Protein AF-K1YB81-F1 (afdb_monomer_lite)

Sequence (98 aa):
MTPEEALKKVQAEKPKDNFMVVSIGYDNKIVVPYKDGVAIIAALVNAEELKEGYSEKTRITEFDRHTFNPKVLSRAEYERIKMAMLLGVEPKDLLLTD

Secondary structure (DSSP, 8-state):
--HHHHHHHHHHHS-SS-EEEEEETTTEEEEEEHHHHHHHHHHGGG-EEEE--SSSPPEEEE--GGG--EEEE-HHHHHHHHHHHHHTS-GGG-----

Foldseek 3Di:
DDLVVLLVVLPVPDDQAKWKWKDDPDPDIDIGGPVVVVVVVVVLPQDWDWDDDPPDDTDIGRDDCVNTDMDIGGSVNVSLCSSCVVVVHHSVVDPDDD

Radius of gyration: 18.04 Å; chains: 1; bounding box: 43×25×53 Å

Structure (mmCIF, N/CA/C/O backbone):
data_AF-K1YB81-F1
#
_entry.id   AF-K1YB81-F1
#
loop_
_atom_site.group_PDB
_atom_site.id
_atom_site.type_symbol
_atom_site.label_atom_id
_atom_site.label_alt_id
_atom_site.label_comp_id
_atom_site.label_asym_id
_atom_site.label_entity_id
_atom_site.label_seq_id
_atom_site.pdbx_PDB_ins_code
_atom_site.Cartn_x
_atom_site.Cartn_y
_atom_site.Cartn_z
_atom_site.occupancy
_atom_site.B_iso_or_equiv
_atom_site.auth_seq_id
_atom_site.auth_comp_id
_atom_site.auth_asym_id
_atom_site.auth_atom_id
_atom_site.pdbx_PDB_model_num
ATOM 1 N N . MET A 1 1 ? -25.637 3.554 10.087 1.00 78.50 1 MET A N 1
ATOM 2 C CA . MET A 1 1 ? -24.468 2.837 10.625 1.00 78.50 1 MET A CA 1
ATOM 3 C C . MET A 1 1 ? -23.834 3.739 11.659 1.00 78.50 1 MET A C 1
ATOM 5 O O . MET A 1 1 ? -23.581 4.896 11.341 1.00 78.50 1 MET A O 1
ATOM 9 N N . THR A 1 2 ? -23.659 3.263 12.884 1.00 88.31 2 THR A N 1
ATOM 10 C CA . THR A 1 2 ? -22.957 4.005 13.941 1.00 88.31 2 THR A CA 1
ATOM 11 C C . THR A 1 2 ? -21.434 3.822 13.812 1.00 88.31 2 THR A C 1
ATOM 13 O O . THR A 1 2 ? -20.991 2.877 13.151 1.00 88.31 2 THR A O 1
ATOM 16 N N . PRO A 1 3 ? -20.601 4.678 14.436 1.00 84.62 3 PRO A N 1
ATOM 17 C CA . PRO A 1 3 ? -19.148 4.482 14.455 1.00 84.62 3 PRO A CA 1
ATOM 18 C C . PRO A 1 3 ? -18.724 3.114 15.012 1.00 84.62 3 PRO A C 1
ATOM 20 O O . PRO A 1 3 ? -17.833 2.469 14.465 1.00 84.62 3 PRO A O 1
ATOM 23 N N . GLU A 1 4 ? -19.408 2.621 16.043 1.00 87.31 4 GLU A N 1
ATOM 24 C CA . GLU A 1 4 ? -19.142 1.307 16.641 1.00 87.31 4 GLU A CA 1
ATOM 25 C C . GLU A 1 4 ? -19.461 0.150 15.681 1.00 87.31 4 GLU A C 1
ATOM 27 O O . GLU A 1 4 ? -18.704 -0.819 15.588 1.00 87.31 4 GLU A O 1
ATOM 32 N N . GLU A 1 5 ? -20.566 0.249 14.934 1.00 88.88 5 GLU A N 1
ATOM 33 C CA . GLU A 1 5 ? -20.932 -0.724 13.898 1.00 88.88 5 GLU A CA 1
ATOM 34 C C . GLU A 1 5 ? -19.931 -0.713 12.737 1.00 88.88 5 GLU A C 1
ATOM 36 O O . GLU A 1 5 ? -19.535 -1.776 12.248 1.00 88.88 5 GLU A O 1
ATOM 41 N N . ALA A 1 6 ? -19.485 0.477 12.320 1.00 86.75 6 ALA A N 1
ATOM 42 C CA . ALA A 1 6 ? -18.478 0.636 11.277 1.00 86.75 6 ALA A CA 1
ATOM 43 C C . ALA A 1 6 ? -17.140 0.011 11.695 1.00 86.75 6 ALA A C 1
ATOM 45 O O . ALA A 1 6 ? -16.565 -0.764 10.930 1.00 86.75 6 ALA A O 1
ATOM 46 N N . LEU A 1 7 ? -16.675 0.273 12.923 1.00 86.88 7 LEU A N 1
ATOM 47 C CA . LEU A 1 7 ? -15.440 -0.307 13.455 1.00 86.88 7 LEU A CA 1
ATOM 48 C C . LEU A 1 7 ? -15.505 -1.837 13.493 1.00 86.88 7 LEU A C 1
ATOM 50 O O . LEU A 1 7 ? -14.592 -2.505 13.005 1.00 86.88 7 LEU A O 1
ATOM 54 N N . LYS A 1 8 ? -16.603 -2.401 14.014 1.00 88.44 8 LYS A N 1
ATOM 55 C CA . LYS A 1 8 ? -16.810 -3.857 14.049 1.00 88.44 8 LYS A CA 1
ATOM 56 C C . LYS A 1 8 ? -16.758 -4.466 12.652 1.00 88.44 8 LYS A C 1
ATOM 58 O O . LYS A 1 8 ? -16.118 -5.498 12.467 1.00 88.44 8 LYS A O 1
ATOM 63 N N . LYS A 1 9 ? -17.386 -3.817 11.668 1.00 88.44 9 LYS A N 1
ATOM 64 C CA . LYS A 1 9 ? -17.354 -4.273 10.275 1.00 88.44 9 LYS A CA 1
ATOM 65 C C . LYS A 1 9 ? -15.931 -4.273 9.713 1.00 88.44 9 LYS A C 1
ATOM 67 O O . LYS A 1 9 ? -15.506 -5.270 9.141 1.00 88.44 9 LYS A O 1
ATOM 72 N N . VAL A 1 10 ? -15.172 -3.198 9.929 1.00 87.00 10 VAL A N 1
ATOM 73 C CA . VAL A 1 10 ? -13.782 -3.095 9.453 1.00 87.00 10 VAL A CA 1
ATOM 74 C C . VAL A 1 10 ? -12.877 -4.147 10.100 1.00 87.00 10 VAL A C 1
ATOM 76 O O . VAL A 1 10 ? -12.075 -4.775 9.410 1.00 87.00 10 VAL A O 1
ATOM 79 N N . GLN A 1 11 ? -13.022 -4.373 11.406 1.00 86.31 11 GLN A N 1
ATOM 80 C CA . GLN A 1 11 ? -12.211 -5.339 12.152 1.00 86.31 11 GLN A CA 1
ATOM 81 C C . GLN A 1 11 ? -12.572 -6.803 11.857 1.00 86.31 11 GLN A C 1
ATOM 83 O O . GLN A 1 11 ? -11.733 -7.679 12.053 1.00 86.31 11 GLN A O 1
ATOM 88 N N . ALA A 1 12 ? -13.792 -7.084 11.390 1.00 85.94 12 ALA A N 1
ATOM 89 C CA . ALA A 1 12 ? -14.209 -8.431 11.001 1.00 85.94 12 ALA A CA 1
ATOM 90 C C . ALA A 1 12 ? -13.617 -8.874 9.651 1.00 85.94 12 ALA A C 1
ATOM 92 O O . ALA A 1 12 ? -13.419 -10.066 9.427 1.00 85.94 12 ALA A O 1
ATOM 93 N N . GLU A 1 13 ? -13.335 -7.930 8.749 1.00 76.25 13 GLU A N 1
ATOM 94 C CA . GLU A 1 13 ? -12.923 -8.226 7.371 1.00 76.25 13 GLU A CA 1
ATOM 95 C C . GLU A 1 13 ? -11.406 -8.442 7.202 1.00 76.25 13 GLU A C 1
ATOM 97 O O . GLU A 1 13 ? -10.982 -8.993 6.182 1.00 76.25 13 GLU A O 1
ATOM 102 N N . LYS A 1 14 ? -10.559 -7.995 8.144 1.00 70.94 14 LYS A N 1
ATOM 103 C CA . LYS A 1 14 ? -9.094 -7.969 7.960 1.00 70.94 14 LYS A CA 1
ATOM 104 C C . LYS A 1 14 ? -8.294 -8.335 9.223 1.00 70.94 14 LYS A C 1
ATOM 106 O O . LYS A 1 14 ? -8.770 -8.122 10.336 1.00 70.94 14 LYS A O 1
ATOM 111 N N . PRO A 1 15 ? -7.052 -8.842 9.064 1.00 72.12 15 PRO A N 1
ATOM 112 C CA . PRO A 1 15 ? -6.155 -9.134 10.182 1.00 72.12 15 PRO A CA 1
ATOM 113 C C . PRO A 1 15 ? -5.848 -7.896 11.034 1.00 72.12 15 PRO A C 1
ATOM 115 O O . PRO A 1 15 ? -5.738 -6.786 10.513 1.00 72.12 15 PRO A O 1
ATOM 118 N N . LYS A 1 16 ? -5.629 -8.105 12.339 1.00 76.31 16 LYS A N 1
ATOM 119 C CA . LYS A 1 16 ? -5.191 -7.075 13.300 1.00 76.31 16 LYS A CA 1
ATOM 120 C C . LYS A 1 16 ? -3.694 -6.760 13.163 1.00 76.31 16 LYS A C 1
ATOM 122 O O . LYS A 1 16 ? -2.965 -6.814 14.147 1.00 76.31 16 LYS A O 1
ATOM 127 N N . ASP A 1 17 ? -3.247 -6.438 11.959 1.00 85.50 17 ASP A N 1
ATOM 128 C CA . ASP A 1 17 ? -1.859 -6.083 11.666 1.00 85.50 17 ASP A CA 1
ATOM 129 C C . ASP A 1 17 ? -1.760 -4.635 11.168 1.00 85.50 17 ASP A C 1
ATOM 131 O O . ASP A 1 17 ? -2.753 -4.007 10.796 1.00 85.50 17 ASP A O 1
ATOM 135 N N . ASN A 1 18 ? -0.540 -4.095 11.167 1.00 93.25 18 ASN A N 1
ATOM 136 C CA . ASN A 1 18 ? -0.241 -2.909 10.370 1.00 93.25 18 ASN A CA 1
ATOM 137 C C . ASN A 1 18 ? -0.297 -3.255 8.877 1.00 93.25 18 ASN A C 1
ATOM 139 O O . ASN A 1 18 ? -0.215 -4.420 8.473 1.00 93.25 18 ASN A O 1
ATOM 143 N N . PHE A 1 19 ? -0.382 -2.221 8.052 1.00 95.38 19 PHE A N 1
ATOM 144 C CA . PHE A 1 19 ? -0.447 -2.339 6.606 1.00 95.38 19 PHE A CA 1
ATOM 145 C C . PHE A 1 19 ? 0.749 -1.646 5.953 1.00 95.38 19 PHE A C 1
ATOM 147 O O . PHE A 1 19 ? 1.439 -0.820 6.555 1.00 95.38 19 PHE A O 1
ATOM 154 N N . MET A 1 20 ? 0.992 -1.996 4.698 1.00 96.06 20 MET A N 1
ATOM 155 C CA . MET A 1 20 ? 1.929 -1.320 3.818 1.00 96.06 20 MET A CA 1
ATOM 156 C C . MET A 1 20 ? 1.161 -0.720 2.650 1.00 96.06 20 MET A C 1
ATOM 158 O O . MET A 1 20 ? 0.305 -1.376 2.055 1.00 96.06 20 MET A O 1
ATOM 162 N N . VAL A 1 21 ? 1.482 0.527 2.333 1.00 95.62 21 VAL A N 1
ATOM 163 C CA . VAL A 1 21 ? 0.943 1.260 1.196 1.00 95.62 21 VAL A CA 1
ATOM 164 C C . VAL A 1 21 ? 2.051 1.434 0.178 1.00 95.62 21 VAL A C 1
ATOM 166 O O . VAL A 1 21 ? 3.116 1.942 0.517 1.00 95.62 21 VAL A O 1
ATOM 169 N N . VAL A 1 22 ? 1.798 1.038 -1.062 1.00 93.38 22 VAL A N 1
ATOM 170 C CA . VAL A 1 22 ? 2.740 1.197 -2.175 1.00 93.38 22 VAL A CA 1
ATOM 171 C C . VAL A 1 22 ? 2.036 1.974 -3.277 1.00 93.38 22 VAL A C 1
ATOM 173 O O . VAL A 1 22 ? 0.919 1.628 -3.661 1.00 93.38 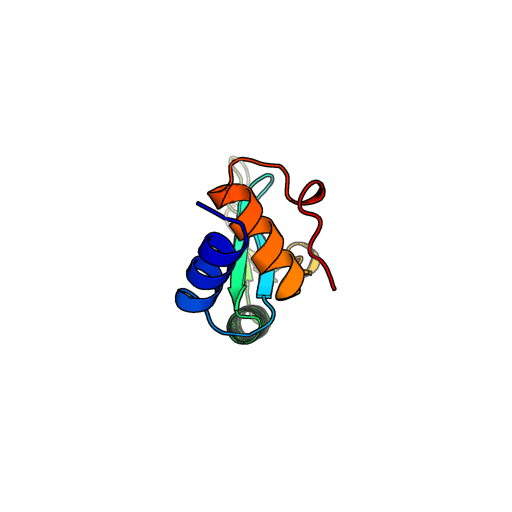22 VAL A O 1
ATOM 176 N N . SER A 1 23 ? 2.672 3.030 -3.779 1.00 90.12 23 SER A N 1
ATOM 177 C CA . SER A 1 23 ? 2.161 3.780 -4.929 1.00 90.12 23 SER A CA 1
ATOM 178 C C . SER A 1 23 ? 2.327 2.979 -6.219 1.00 90.12 23 SER A C 1
ATOM 180 O O . SER A 1 23 ? 3.393 2.425 -6.472 1.00 90.12 23 SER A O 1
ATOM 182 N N . ILE A 1 24 ? 1.283 2.950 -7.046 1.00 88.44 24 ILE A N 1
ATOM 183 C CA . ILE A 1 24 ? 1.300 2.365 -8.389 1.00 88.44 24 ILE A CA 1
ATOM 184 C C . ILE A 1 24 ? 0.847 3.450 -9.367 1.00 88.44 24 ILE A C 1
ATOM 186 O O . ILE A 1 24 ? -0.340 3.731 -9.507 1.00 88.44 24 ILE A O 1
ATOM 190 N N . GLY A 1 25 ? 1.799 4.086 -10.044 1.00 82.38 25 GLY A N 1
ATOM 191 C CA . GLY A 1 25 ? 1.518 5.266 -10.863 1.00 82.38 25 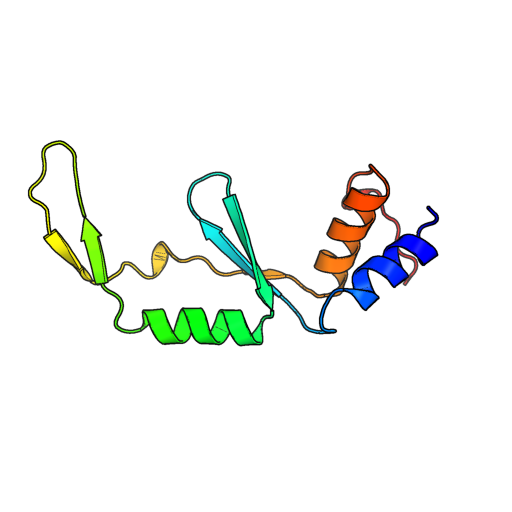GLY A CA 1
ATOM 192 C C . GLY A 1 25 ? 1.210 6.509 -10.018 1.00 82.38 25 GLY A C 1
ATOM 193 O O . GLY A 1 25 ? 1.615 6.598 -8.860 1.00 82.38 25 GLY A O 1
ATOM 194 N N . TYR A 1 26 ? 0.523 7.482 -10.621 1.00 81.44 26 TYR A N 1
ATOM 195 C CA . TYR A 1 26 ? 0.304 8.799 -10.011 1.00 81.44 26 TYR A CA 1
ATOM 196 C C . TYR A 1 26 ? -0.751 8.784 -8.897 1.00 81.44 26 TYR A C 1
ATOM 198 O O . TYR A 1 26 ? -0.465 9.218 -7.782 1.00 81.44 26 TYR A O 1
ATOM 206 N N . ASP A 1 27 ? -1.937 8.235 -9.176 1.00 88.19 27 ASP A N 1
ATOM 207 C CA . ASP A 1 27 ? -3.090 8.354 -8.269 1.00 88.19 27 ASP A CA 1
ATOM 208 C C . ASP A 1 27 ? -3.449 7.052 -7.545 1.00 88.19 27 ASP A C 1
ATOM 210 O O . ASP A 1 27 ? -4.184 7.071 -6.555 1.00 88.19 27 ASP A O 1
ATOM 214 N N . ASN A 1 28 ? -2.919 5.912 -7.995 1.00 89.19 28 ASN A N 1
ATOM 215 C CA . ASN A 1 28 ? -3.270 4.625 -7.408 1.00 89.19 28 ASN A CA 1
ATOM 216 C C . ASN A 1 28 ? -2.270 4.214 -6.331 1.00 89.19 28 ASN A C 1
ATOM 218 O O . ASN A 1 28 ? -1.058 4.402 -6.438 1.00 89.19 28 ASN A O 1
ATOM 222 N N . LYS A 1 29 ? -2.799 3.606 -5.273 1.00 93.88 29 LYS A N 1
ATOM 223 C CA . LYS A 1 29 ? -2.023 3.002 -4.195 1.00 93.88 29 LYS A CA 1
ATOM 224 C C . LYS A 1 29 ? -2.616 1.643 -3.880 1.00 93.88 29 LYS A C 1
ATOM 226 O O . LYS A 1 29 ? -3.836 1.498 -3.835 1.00 93.88 29 LYS A O 1
ATOM 231 N N . ILE A 1 30 ? -1.761 0.666 -3.620 1.00 93.69 30 ILE A N 1
ATOM 232 C CA . ILE A 1 30 ? -2.181 -0.618 -3.063 1.00 93.69 30 ILE A CA 1
ATOM 233 C C . ILE A 1 30 ? -1.958 -0.620 -1.560 1.00 93.69 30 ILE A C 1
ATOM 235 O O . ILE A 1 30 ? -1.009 -0.012 -1.069 1.00 93.69 30 ILE A O 1
ATOM 239 N N . VAL A 1 31 ? -2.838 -1.314 -0.842 1.00 94.12 31 VAL A N 1
ATOM 240 C CA . VAL A 1 31 ? -2.750 -1.507 0.607 1.00 94.12 31 VAL A CA 1
ATOM 241 C C . VAL A 1 31 ? -2.740 -3.002 0.884 1.00 94.12 31 VAL A C 1
ATOM 243 O O . VAL A 1 31 ? -3.694 -3.705 0.548 1.00 94.12 31 VAL A O 1
ATOM 246 N N . VAL A 1 32 ? -1.668 -3.486 1.500 1.00 93.75 32 VAL A N 1
ATOM 247 C CA . VAL A 1 32 ? -1.467 -4.908 1.811 1.00 93.75 32 VAL A CA 1
ATOM 248 C C . VAL A 1 32 ? -1.136 -5.089 3.292 1.00 93.75 32 VAL A C 1
ATOM 250 O O . VAL A 1 32 ? -0.623 -4.152 3.909 1.00 93.75 32 VAL A O 1
ATOM 253 N N . PRO A 1 33 ? -1.419 -6.253 3.903 1.00 94.19 33 PRO A N 1
ATOM 254 C CA . PRO A 1 33 ? -0.903 -6.563 5.232 1.00 94.19 33 PRO A CA 1
ATOM 255 C C . PRO A 1 33 ? 0.618 -6.391 5.272 1.00 94.19 33 PRO A C 1
ATOM 257 O O . PRO A 1 33 ? 1.312 -6.720 4.310 1.00 94.19 33 PRO A O 1
ATOM 260 N N . TYR A 1 34 ? 1.151 -5.876 6.381 1.00 94.38 34 TYR A N 1
ATOM 261 C CA . TYR A 1 34 ? 2.571 -5.527 6.469 1.00 94.38 34 TYR A CA 1
ATOM 262 C C . TYR A 1 34 ? 3.495 -6.716 6.159 1.00 94.38 34 TYR A C 1
ATOM 264 O O . TYR A 1 34 ? 4.473 -6.553 5.433 1.00 94.38 34 TYR A O 1
ATOM 272 N N . LYS A 1 35 ? 3.154 -7.921 6.639 1.00 92.62 35 LYS A N 1
ATOM 273 C CA . LYS A 1 35 ? 3.914 -9.153 6.361 1.00 92.62 35 LYS A CA 1
ATOM 274 C C . LYS A 1 35 ? 3.989 -9.468 4.866 1.00 92.62 35 LYS A C 1
ATOM 276 O O . LYS A 1 35 ? 5.062 -9.795 4.367 1.00 92.62 35 LYS A O 1
ATOM 281 N N . ASP A 1 36 ? 2.880 -9.303 4.154 1.00 93.56 36 ASP A N 1
ATOM 282 C CA . ASP A 1 36 ? 2.816 -9.545 2.711 1.00 93.56 36 ASP A CA 1
ATOM 283 C C . ASP A 1 36 ? 3.582 -8.459 1.945 1.00 93.56 36 ASP A C 1
ATOM 285 O O . ASP A 1 36 ? 4.286 -8.745 0.980 1.00 93.56 36 ASP A O 1
ATOM 289 N N . GLY A 1 37 ? 3.526 -7.211 2.421 1.00 93.06 37 GLY A N 1
ATOM 290 C CA . GLY A 1 37 ? 4.328 -6.111 1.883 1.00 93.06 37 GLY A CA 1
ATOM 291 C C . GLY A 1 37 ? 5.836 -6.360 1.987 1.00 93.06 37 GLY A C 1
ATOM 292 O O . GLY A 1 37 ? 6.573 -6.111 1.035 1.00 93.06 37 GLY A O 1
ATOM 293 N N . VAL A 1 38 ? 6.302 -6.920 3.109 1.00 93.31 38 VAL A N 1
ATOM 294 C CA . VAL A 1 38 ? 7.709 -7.327 3.268 1.00 93.31 38 VAL A CA 1
ATOM 295 C C . VAL A 1 38 ? 8.091 -8.403 2.248 1.00 93.31 38 VAL A C 1
ATOM 297 O O . VAL A 1 38 ? 9.177 -8.328 1.674 1.00 93.31 38 VAL A O 1
ATOM 300 N N . ALA A 1 39 ? 7.204 -9.364 1.970 1.00 93.25 39 ALA A N 1
ATOM 301 C CA . ALA A 1 39 ? 7.447 -10.384 0.951 1.00 93.25 39 ALA A CA 1
ATOM 302 C C . ALA A 1 39 ? 7.568 -9.783 -0.462 1.00 93.25 39 ALA A C 1
ATOM 304 O O . ALA A 1 39 ? 8.445 -10.194 -1.220 1.00 93.25 39 ALA A O 1
ATOM 305 N N . ILE A 1 40 ? 6.758 -8.769 -0.794 1.00 91.62 40 ILE A N 1
ATOM 306 C CA . ILE A 1 40 ? 6.882 -8.025 -2.060 1.00 91.62 40 ILE A CA 1
ATOM 307 C C . ILE A 1 40 ? 8.255 -7.353 -2.146 1.00 91.62 40 ILE A C 1
ATOM 309 O O . ILE A 1 40 ? 8.955 -7.531 -3.137 1.00 91.62 40 ILE A O 1
ATOM 313 N N . ILE A 1 41 ? 8.677 -6.630 -1.104 1.00 91.56 41 ILE A N 1
ATOM 314 C CA . ILE A 1 41 ? 9.988 -5.958 -1.086 1.00 91.56 41 ILE A CA 1
ATOM 315 C C . ILE A 1 41 ? 11.125 -6.971 -1.255 1.00 91.56 41 ILE A C 1
ATOM 317 O O . ILE A 1 41 ? 12.056 -6.731 -2.021 1.00 91.56 41 ILE A O 1
ATOM 321 N N . ALA A 1 42 ? 11.044 -8.115 -0.573 1.00 92.06 42 ALA A N 1
ATOM 322 C CA . ALA A 1 42 ? 12.039 -9.173 -0.697 1.00 92.06 42 ALA A CA 1
ATOM 323 C C . ALA A 1 42 ? 12.115 -9.729 -2.130 1.00 92.06 42 ALA A C 1
ATOM 325 O O . ALA A 1 42 ? 13.209 -10.001 -2.624 1.00 92.06 42 ALA A O 1
ATOM 326 N N . ALA A 1 43 ? 10.978 -9.842 -2.823 1.00 91.00 43 ALA A N 1
ATOM 327 C CA . ALA A 1 43 ? 10.937 -10.272 -4.219 1.00 91.00 43 ALA A CA 1
ATOM 328 C C . ALA A 1 43 ? 11.575 -9.253 -5.184 1.00 91.00 43 ALA A C 1
ATOM 330 O O . ALA A 1 43 ? 12.059 -9.642 -6.245 1.00 91.00 43 ALA A O 1
ATOM 331 N N . LEU A 1 44 ? 11.640 -7.969 -4.811 1.00 91.75 44 LEU A N 1
ATOM 332 C CA . LEU A 1 44 ? 12.234 -6.911 -5.636 1.00 91.75 44 LEU A CA 1
ATOM 333 C C . LEU A 1 44 ? 13.767 -6.856 -5.581 1.00 91.75 44 LEU A C 1
ATOM 335 O O . LEU A 1 44 ? 14.375 -6.101 -6.335 1.00 91.75 44 LEU A O 1
ATOM 339 N N . VAL A 1 45 ? 14.416 -7.645 -4.716 1.00 90.00 45 VAL A N 1
ATOM 340 C CA . VAL A 1 45 ? 15.881 -7.617 -4.552 1.00 90.00 45 VAL A CA 1
ATOM 341 C C . VAL A 1 45 ? 16.612 -7.889 -5.870 1.00 90.00 45 VAL A C 1
ATOM 343 O O . VAL A 1 45 ? 17.600 -7.216 -6.154 1.00 90.00 45 VAL A O 1
ATOM 346 N N . ASN A 1 46 ? 16.101 -8.818 -6.676 1.00 90.62 46 ASN A N 1
ATOM 347 C CA . ASN A 1 46 ? 16.661 -9.177 -7.982 1.00 90.62 46 ASN A CA 1
ATOM 348 C C . ASN A 1 46 ? 15.725 -8.781 -9.132 1.00 90.62 46 ASN A C 1
ATOM 350 O O . ASN A 1 46 ? 15.771 -9.395 -10.195 1.00 90.62 46 ASN A O 1
ATOM 354 N N . ALA A 1 47 ? 14.812 -7.834 -8.898 1.00 94.56 47 ALA A N 1
ATOM 355 C CA . ALA A 1 47 ? 13.897 -7.401 -9.938 1.00 94.56 47 ALA A CA 1
ATOM 356 C C . ALA A 1 47 ? 14.639 -6.628 -11.031 1.00 94.56 47 ALA A C 1
ATOM 358 O O . ALA A 1 47 ? 15.607 -5.906 -10.783 1.00 94.56 47 ALA A O 1
ATOM 359 N N . GLU A 1 48 ? 14.113 -6.754 -12.238 1.00 95.81 48 GLU A N 1
ATOM 360 C CA . GLU A 1 48 ? 14.500 -5.968 -13.396 1.00 95.81 48 GLU A CA 1
ATOM 361 C C . GLU A 1 48 ? 13.275 -5.191 -13.883 1.00 95.81 48 GLU A C 1
ATOM 363 O O . GLU A 1 48 ? 12.130 -5.601 -13.668 1.00 95.81 48 GLU A O 1
ATOM 368 N N . GLU A 1 49 ? 13.506 -4.063 -14.543 1.00 93.69 49 GLU A N 1
ATOM 369 C CA . GLU A 1 49 ? 12.459 -3.278 -15.183 1.00 93.69 49 GLU A CA 1
ATOM 370 C C . GLU A 1 49 ? 12.518 -3.424 -16.703 1.00 93.69 49 GLU A C 1
ATOM 372 O O . GLU A 1 49 ? 13.575 -3.322 -17.328 1.00 93.69 49 GLU A O 1
ATOM 377 N N . LEU A 1 50 ? 11.351 -3.644 -17.304 1.00 94.31 50 LEU A N 1
ATOM 378 C CA . LEU A 1 50 ? 11.167 -3.619 -18.746 1.00 94.31 50 LEU A CA 1
ATOM 379 C C . LEU A 1 50 ? 10.845 -2.184 -19.175 1.00 94.31 50 LEU A C 1
ATOM 381 O O . LEU A 1 50 ? 9.809 -1.636 -18.798 1.00 94.31 50 LEU A O 1
ATOM 385 N N . LYS A 1 51 ? 11.722 -1.574 -19.976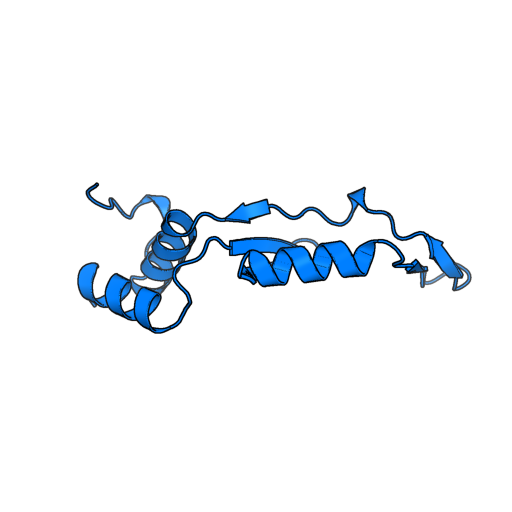 1.00 91.38 51 LYS A N 1
ATOM 386 C CA . LYS A 1 51 ? 11.488 -0.251 -20.568 1.00 91.38 51 LYS A CA 1
ATOM 387 C C . LYS A 1 51 ? 11.033 -0.390 -22.006 1.00 91.38 51 LYS A C 1
ATOM 389 O O . LYS A 1 51 ? 11.815 -0.783 -22.870 1.00 91.38 51 LYS A O 1
ATOM 394 N N . GLU A 1 52 ? 9.792 0.007 -22.252 1.00 89.94 52 GLU A N 1
ATOM 395 C CA . GLU A 1 52 ? 9.166 0.056 -23.572 1.00 89.94 52 GLU A CA 1
ATOM 396 C C . GLU A 1 52 ? 8.766 1.503 -23.877 1.00 89.94 52 GLU A C 1
ATOM 398 O O . GLU A 1 52 ? 7.678 1.963 -23.539 1.00 89.94 52 GLU A O 1
ATOM 403 N N . GLY A 1 53 ? 9.696 2.262 -24.459 1.00 83.75 53 GLY A N 1
ATOM 404 C CA . GLY A 1 53 ? 9.426 3.620 -24.931 1.00 83.75 53 GLY A CA 1
ATOM 405 C C . GLY A 1 53 ? 8.857 3.610 -26.350 1.00 83.75 53 GLY A C 1
ATOM 406 O O . GLY A 1 53 ? 9.254 2.787 -27.167 1.00 83.75 53 GLY A O 1
ATOM 407 N N . TYR A 1 54 ? 7.980 4.564 -26.678 1.00 75.88 54 TYR A N 1
ATOM 408 C CA . TYR A 1 54 ? 7.341 4.662 -28.004 1.00 75.88 54 TYR A CA 1
ATOM 409 C C . TYR A 1 54 ? 8.346 4.801 -29.168 1.00 75.88 54 TYR A C 1
ATOM 411 O O . TYR A 1 54 ? 8.081 4.356 -30.281 1.00 75.88 54 TYR A O 1
ATOM 419 N N . SER A 1 55 ? 9.508 5.410 -28.911 1.00 81.69 55 SER A N 1
ATOM 420 C CA . SER A 1 55 ? 10.594 5.626 -29.879 1.00 81.69 55 SER A CA 1
ATOM 421 C C . SER A 1 55 ? 11.939 5.025 -29.447 1.00 81.69 55 SER A C 1
ATOM 423 O O . SER A 1 55 ? 12.933 5.171 -30.161 1.00 81.69 55 SER A O 1
ATOM 425 N N . GLU A 1 56 ? 11.995 4.352 -28.294 1.00 81.81 56 GLU A N 1
ATOM 426 C CA . GLU A 1 56 ? 13.220 3.741 -27.771 1.00 81.81 56 GLU A CA 1
ATOM 427 C C . GLU A 1 56 ? 13.220 2.227 -27.989 1.00 81.81 56 GLU A C 1
ATOM 429 O O . GLU A 1 56 ? 12.177 1.581 -28.030 1.00 81.81 56 GLU A O 1
ATOM 434 N N . LYS A 1 57 ? 14.415 1.634 -28.089 1.00 88.38 57 LYS A N 1
ATOM 435 C CA . LYS A 1 57 ? 14.545 0.174 -28.114 1.00 88.38 57 LYS A CA 1
ATOM 436 C C . LYS A 1 57 ? 14.105 -0.408 -26.771 1.00 88.38 57 LYS A C 1
ATOM 438 O O . LYS A 1 57 ? 14.617 0.010 -25.726 1.00 88.38 57 LYS A O 1
ATOM 443 N N . THR A 1 58 ? 13.231 -1.411 -26.832 1.00 94.19 58 THR A N 1
ATOM 444 C CA . THR A 1 58 ? 12.862 -2.246 -25.689 1.00 94.19 58 THR A CA 1
ATOM 445 C C . THR A 1 58 ? 14.111 -2.824 -25.039 1.00 94.19 58 THR A C 1
ATOM 447 O O . THR A 1 58 ? 14.962 -3.403 -25.720 1.00 94.19 58 THR A O 1
ATOM 450 N N . ARG A 1 59 ? 14.235 -2.650 -23.723 1.00 94.00 59 ARG A N 1
ATOM 451 C CA . ARG A 1 59 ? 15.366 -3.161 -22.943 1.00 94.00 59 ARG A CA 1
ATOM 452 C C . ARG A 1 59 ? 14.929 -3.555 -21.542 1.00 94.00 59 ARG A C 1
ATOM 454 O O . ARG A 1 59 ? 13.997 -2.969 -20.997 1.00 94.00 59 ARG A O 1
ATOM 461 N N . ILE A 1 60 ? 15.648 -4.512 -20.975 1.00 95.81 60 ILE A N 1
ATOM 462 C CA . ILE A 1 60 ? 15.558 -4.883 -19.566 1.00 95.81 60 ILE A CA 1
ATOM 463 C C . ILE A 1 60 ? 16.748 -4.234 -18.859 1.00 95.81 60 ILE A C 1
ATOM 465 O O . ILE A 1 60 ? 17.876 -4.310 -19.355 1.00 95.81 60 ILE A O 1
ATOM 469 N N . THR A 1 61 ? 16.493 -3.535 -17.758 1.00 94.12 61 THR A N 1
ATOM 470 C CA . THR A 1 61 ? 17.527 -2.906 -16.924 1.00 94.12 61 THR A CA 1
ATOM 471 C C . THR A 1 61 ? 17.311 -3.248 -15.457 1.00 94.12 61 THR A C 1
ATOM 473 O O . THR A 1 61 ? 16.250 -3.739 -15.083 1.00 94.12 61 THR A O 1
ATOM 476 N N . GLU A 1 62 ? 18.307 -2.982 -14.613 1.00 93.12 62 GLU A N 1
ATOM 477 C CA . GLU A 1 62 ? 18.151 -3.109 -13.162 1.00 93.12 62 GLU A CA 1
ATOM 478 C C . GLU A 1 62 ? 16.952 -2.283 -12.678 1.00 93.12 62 GLU A C 1
ATOM 480 O O . GLU A 1 62 ? 16.748 -1.153 -13.127 1.00 93.12 62 GLU A O 1
ATOM 485 N N . PHE A 1 63 ? 16.149 -2.860 -11.782 1.00 93.00 63 PHE A N 1
ATOM 486 C CA . PHE A 1 63 ? 15.006 -2.169 -11.202 1.00 93.00 63 PHE A CA 1
ATOM 487 C C . PHE A 1 63 ? 15.461 -1.005 -10.315 1.00 93.00 63 PHE A C 1
ATOM 489 O O . PHE A 1 63 ? 16.148 -1.208 -9.308 1.00 93.00 63 PHE A O 1
ATOM 496 N N . ASP A 1 64 ? 15.028 0.214 -10.640 1.00 90.75 64 ASP A N 1
ATOM 497 C CA . ASP A 1 64 ? 15.288 1.372 -9.791 1.00 90.75 64 ASP A CA 1
ATOM 498 C C . ASP A 1 64 ? 14.426 1.313 -8.521 1.00 90.75 64 ASP A C 1
ATOM 500 O O . ASP A 1 64 ? 13.256 1.705 -8.494 1.00 90.75 64 ASP A O 1
ATOM 504 N N . ARG A 1 65 ? 15.037 0.861 -7.423 1.00 86.06 65 ARG A N 1
ATOM 505 C CA . ARG A 1 65 ? 14.385 0.730 -6.112 1.00 86.06 65 ARG A CA 1
ATOM 506 C C . ARG A 1 65 ? 13.867 2.057 -5.555 1.00 86.06 65 ARG A C 1
ATOM 508 O O . ARG A 1 65 ? 12.977 2.026 -4.710 1.00 86.06 65 ARG A O 1
ATOM 515 N N . HIS A 1 66 ? 14.371 3.208 -6.010 1.00 84.88 66 HIS A N 1
ATOM 516 C CA . HIS A 1 66 ? 13.864 4.513 -5.576 1.00 84.88 66 HIS A CA 1
ATOM 517 C C . HIS A 1 66 ? 12.461 4.810 -6.115 1.00 84.88 66 HIS A C 1
ATOM 519 O O . HIS A 1 66 ? 11.735 5.617 -5.529 1.00 84.88 66 HIS A O 1
ATOM 525 N N . THR A 1 67 ? 12.050 4.130 -7.189 1.00 85.88 67 THR A N 1
ATOM 526 C CA . THR A 1 67 ? 10.689 4.232 -7.732 1.00 85.88 67 THR A CA 1
ATOM 527 C C . THR A 1 67 ? 9.665 3.473 -6.884 1.00 85.88 67 THR A C 1
ATOM 529 O O . THR A 1 67 ? 8.484 3.824 -6.877 1.00 85.88 67 THR A O 1
ATOM 532 N N . PHE A 1 68 ? 10.108 2.481 -6.101 1.00 88.69 68 PHE A N 1
ATOM 533 C CA . PHE A 1 68 ? 9.265 1.733 -5.175 1.00 88.69 68 PHE A CA 1
ATOM 534 C C . PHE A 1 68 ? 9.278 2.387 -3.791 1.00 88.69 68 PHE A C 1
ATOM 536 O O . PHE A 1 68 ? 10.217 2.226 -3.016 1.00 88.69 68 PHE A O 1
ATOM 543 N N . ASN A 1 69 ? 8.214 3.123 -3.461 1.00 88.81 69 ASN A N 1
ATOM 544 C CA . ASN A 1 69 ? 8.123 3.893 -2.217 1.00 88.81 69 ASN A CA 1
ATOM 545 C C . ASN A 1 69 ? 7.064 3.318 -1.253 1.00 88.81 69 ASN A C 1
ATOM 547 O O . ASN A 1 69 ? 5.935 3.824 -1.211 1.00 88.81 69 ASN A O 1
ATOM 551 N N . PRO A 1 70 ? 7.386 2.250 -0.497 1.00 92.56 70 PRO A N 1
ATOM 552 C CA . PRO A 1 70 ? 6.482 1.677 0.484 1.00 92.56 70 PRO A CA 1
ATOM 553 C C . PRO A 1 70 ? 6.406 2.571 1.724 1.00 92.56 70 PRO A C 1
ATOM 555 O O . PRO A 1 70 ? 7.416 3.026 2.260 1.00 92.56 70 PRO A O 1
ATOM 558 N N . LYS A 1 71 ? 5.193 2.776 2.232 1.00 94.75 71 LYS A N 1
ATOM 559 C CA . LYS A 1 71 ? 4.934 3.468 3.496 1.00 94.75 71 LYS A CA 1
ATOM 560 C C . LYS A 1 71 ? 4.180 2.556 4.444 1.00 94.75 71 LYS A C 1
ATOM 562 O O . LYS A 1 7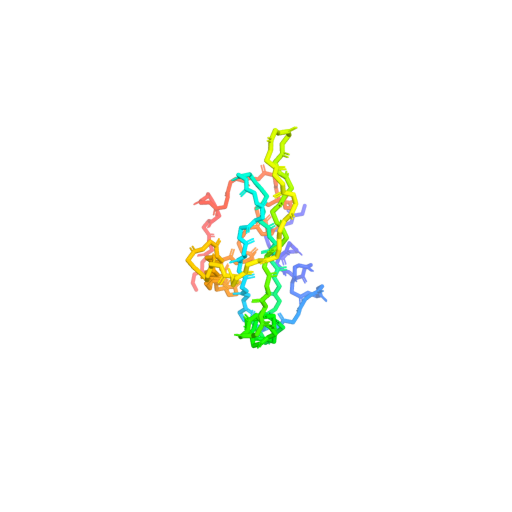1 ? 3.320 1.784 4.025 1.00 94.75 71 LYS A O 1
ATOM 567 N N . VAL A 1 72 ? 4.485 2.658 5.731 1.00 95.81 72 VAL A N 1
ATOM 568 C CA . VAL A 1 72 ? 3.700 1.977 6.761 1.00 95.81 72 VAL A CA 1
ATOM 569 C C . VAL A 1 72 ? 2.395 2.734 6.955 1.00 95.81 72 VAL A C 1
ATOM 571 O O . VAL A 1 72 ? 2.404 3.950 7.121 1.00 95.81 72 VAL A O 1
ATOM 574 N N . LEU A 1 73 ? 1.288 2.001 6.956 1.00 95.12 73 LEU A N 1
ATOM 575 C CA . LEU A 1 73 ? -0.020 2.486 7.366 1.00 95.12 73 LEU A CA 1
ATOM 576 C C . LEU A 1 73 ? -0.381 1.775 8.664 1.00 95.12 73 LEU A C 1
ATOM 578 O O . LEU A 1 73 ? -0.522 0.549 8.699 1.00 95.12 73 LEU A O 1
ATOM 582 N N . SER A 1 74 ? -0.484 2.541 9.747 1.00 93.44 74 SER A N 1
ATOM 583 C CA . SER A 1 74 ? -0.832 1.959 11.041 1.00 93.44 74 SER A CA 1
ATOM 584 C C . SER A 1 74 ? -2.231 1.353 10.991 1.00 93.44 74 SER A C 1
ATOM 586 O O . SER A 1 74 ? -3.108 1.825 10.262 1.00 93.44 74 SER A O 1
ATOM 588 N N . ARG A 1 75 ? -2.464 0.324 11.806 1.00 91.06 75 ARG A N 1
ATOM 589 C CA . ARG A 1 75 ? -3.795 -0.273 11.941 1.00 91.06 75 ARG A CA 1
ATOM 590 C C . ARG A 1 75 ? -4.870 0.772 12.268 1.00 91.06 75 ARG A C 1
ATOM 592 O O . ARG A 1 75 ? -5.923 0.764 11.644 1.00 91.06 75 ARG A O 1
ATOM 599 N N . ALA A 1 76 ? -4.595 1.678 13.207 1.00 90.75 76 ALA A N 1
ATOM 600 C CA . ALA A 1 76 ? -5.543 2.716 13.615 1.00 90.75 76 ALA A CA 1
ATOM 601 C C . ALA A 1 76 ? -5.880 3.675 12.463 1.00 90.75 76 ALA A C 1
ATOM 603 O O . ALA A 1 76 ? -7.034 4.047 12.262 1.00 90.75 76 ALA A O 1
ATOM 604 N N . GLU A 1 77 ? -4.881 4.046 11.663 1.00 92.62 77 GLU A N 1
ATOM 605 C CA . GLU A 1 77 ? -5.090 4.906 10.502 1.00 92.62 77 GLU A CA 1
ATOM 606 C C . GLU A 1 77 ? -5.872 4.196 9.394 1.00 92.62 77 GLU A C 1
ATOM 608 O O . GLU A 1 77 ? -6.800 4.780 8.836 1.00 92.62 77 GLU A O 1
ATOM 613 N N . TYR A 1 78 ? -5.566 2.923 9.131 1.00 93.31 78 TYR A N 1
ATOM 614 C CA . TYR A 1 78 ? -6.347 2.083 8.224 1.00 93.31 78 TYR A CA 1
ATOM 615 C C . TYR A 1 78 ? -7.816 1.985 8.664 1.00 93.31 78 TYR A C 1
ATOM 617 O O . TYR A 1 78 ? -8.720 2.218 7.858 1.00 93.31 78 TYR A O 1
ATOM 625 N N . GLU A 1 79 ? -8.054 1.672 9.943 1.00 92.06 79 GLU A N 1
ATOM 626 C CA . GLU A 1 79 ? -9.399 1.552 10.508 1.00 92.06 79 GLU A CA 1
ATOM 627 C C . GLU A 1 79 ? -10.170 2.866 10.358 1.00 92.06 79 GLU A C 1
ATOM 629 O O . GLU A 1 79 ? -11.279 2.865 9.825 1.00 92.06 79 GLU A O 1
ATOM 634 N N . ARG A 1 80 ? -9.544 3.996 10.704 1.00 91.81 80 ARG A N 1
ATOM 635 C CA . ARG A 1 80 ? -10.124 5.334 10.546 1.00 91.81 80 ARG A CA 1
ATOM 636 C C . ARG A 1 80 ? -10.512 5.641 9.101 1.00 91.81 80 ARG A C 1
ATOM 638 O O . ARG A 1 80 ? -11.635 6.072 8.868 1.00 91.81 80 ARG A O 1
ATOM 645 N N . ILE A 1 81 ? -9.635 5.385 8.127 1.00 93.69 81 ILE A N 1
ATOM 646 C CA . ILE A 1 81 ? -9.930 5.624 6.701 1.00 93.69 81 ILE A CA 1
ATOM 647 C C . ILE A 1 81 ? -11.121 4.773 6.241 1.00 93.69 81 ILE A C 1
ATOM 649 O O . ILE A 1 81 ? -12.025 5.264 5.564 1.00 93.69 81 ILE A O 1
ATOM 653 N N . LYS A 1 82 ? -11.154 3.493 6.624 1.00 92.62 82 LYS A N 1
ATOM 654 C CA . LYS A 1 82 ? -12.240 2.582 6.243 1.00 92.62 82 LYS A CA 1
ATOM 655 C C . LYS A 1 82 ? -13.563 2.940 6.913 1.00 92.62 82 LYS A C 1
ATOM 657 O O . LYS A 1 82 ? -14.600 2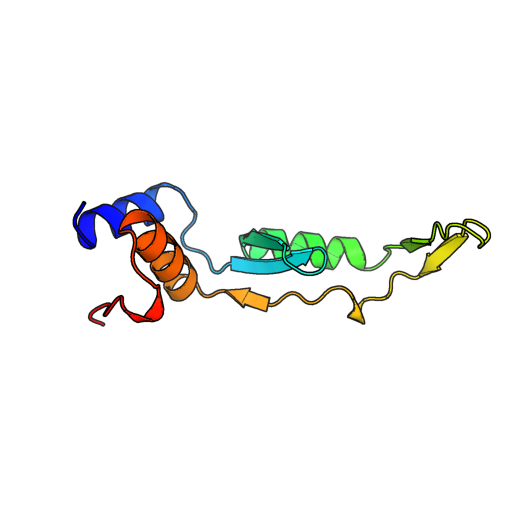.866 6.258 1.00 92.62 82 LYS A O 1
ATOM 662 N N . MET A 1 83 ? -13.537 3.342 8.181 1.00 93.12 83 MET A N 1
ATOM 663 C CA . MET A 1 83 ? -14.720 3.838 8.881 1.00 93.12 83 MET A CA 1
ATOM 664 C C . MET A 1 83 ? -15.253 5.114 8.231 1.00 93.12 83 MET A C 1
ATOM 666 O O . MET A 1 83 ? -16.450 5.201 7.984 1.00 93.12 83 MET A O 1
ATOM 670 N N . ALA A 1 84 ? -14.374 6.057 7.889 1.00 93.00 84 ALA A N 1
ATOM 671 C CA . ALA A 1 84 ? -14.736 7.302 7.213 1.00 93.00 84 ALA A CA 1
ATOM 672 C C . ALA A 1 84 ? -15.488 7.037 5.908 1.00 93.00 84 ALA A C 1
ATOM 674 O O . ALA A 1 84 ? -16.585 7.549 5.697 1.00 93.00 84 ALA A O 1
ATOM 675 N N . MET A 1 85 ? -14.950 6.122 5.097 1.00 93.25 85 MET A N 1
ATOM 676 C CA . MET A 1 85 ? -15.573 5.662 3.858 1.00 93.25 85 MET A CA 1
ATOM 677 C C . MET A 1 85 ? -16.960 5.042 4.096 1.00 93.25 85 MET A C 1
ATOM 679 O O . MET A 1 85 ? -17.886 5.309 3.336 1.00 93.25 85 MET A O 1
ATOM 683 N N . LEU A 1 86 ? -17.123 4.219 5.138 1.00 92.44 86 LEU A N 1
ATOM 684 C CA . LEU A 1 86 ? -18.413 3.597 5.469 1.00 92.44 86 LEU A CA 1
ATOM 685 C C . LEU A 1 86 ? -19.456 4.605 5.972 1.00 92.44 86 LEU A C 1
ATOM 687 O O . LEU A 1 86 ? -20.651 4.385 5.786 1.00 92.44 86 LEU A O 1
ATOM 691 N N . LEU A 1 87 ? -19.007 5.677 6.623 1.00 91.62 87 LEU A N 1
ATOM 692 C CA . LEU A 1 87 ? -19.857 6.707 7.220 1.00 91.62 87 LEU A CA 1
ATOM 693 C C . LEU A 1 87 ? -20.087 7.911 6.291 1.00 91.62 87 LEU A C 1
ATOM 695 O O . LEU A 1 87 ? -20.922 8.754 6.606 1.00 91.62 87 LEU A O 1
ATOM 699 N N . GLY A 1 88 ? -19.386 7.987 5.155 1.00 93.19 88 GLY A N 1
ATOM 700 C CA . GLY A 1 88 ? -19.505 9.087 4.195 1.00 93.19 88 GLY A CA 1
ATOM 701 C C . GLY A 1 88 ? -18.908 10.408 4.690 1.00 93.19 88 GLY A C 1
ATOM 702 O O . GLY A 1 88 ? -19.422 11.469 4.348 1.00 93.19 88 GLY A O 1
ATOM 703 N N . VAL A 1 89 ? -17.854 10.346 5.509 1.00 93.06 89 VAL A N 1
ATOM 704 C CA . VAL A 1 89 ? -17.158 11.515 6.080 1.00 93.06 89 VAL A CA 1
ATOM 705 C C . VAL A 1 89 ? -15.666 11.475 5.751 1.00 93.06 89 VAL A C 1
ATOM 707 O O . VAL A 1 89 ? -15.143 10.439 5.339 1.00 93.06 89 VAL A O 1
ATOM 710 N N . GLU A 1 90 ? -14.957 12.584 5.959 1.00 91.69 90 GLU A N 1
ATOM 711 C CA . GLU A 1 90 ? -13.501 12.606 5.820 1.00 91.69 90 GLU A CA 1
ATOM 712 C C . GLU A 1 90 ? -12.817 11.922 7.020 1.00 91.69 90 GLU A C 1
ATOM 714 O O . GLU A 1 90 ? -13.239 12.112 8.164 1.00 91.69 90 GLU A O 1
ATOM 719 N N . PRO A 1 91 ? -11.709 11.177 6.822 1.00 89.62 91 PRO A N 1
ATOM 720 C CA . PRO A 1 91 ? -11.015 10.490 7.916 1.00 89.62 91 PRO A CA 1
ATOM 721 C C . PRO A 1 91 ? -10.555 11.405 9.053 1.00 89.62 91 PRO A C 1
ATOM 723 O O . PRO A 1 91 ? -10.492 10.968 10.197 1.00 89.62 91 PRO A O 1
ATOM 726 N N . LYS A 1 92 ? -10.231 12.665 8.750 1.00 87.75 92 LYS A N 1
ATOM 727 C CA . LYS A 1 92 ? -9.808 13.669 9.741 1.00 87.75 92 LYS A CA 1
ATOM 728 C C . LYS A 1 92 ? -10.942 14.132 10.664 1.00 87.75 92 LYS A C 1
ATOM 730 O O . LYS A 1 92 ? -10.661 14.604 11.758 1.00 87.75 92 LYS A O 1
ATOM 735 N N . ASP A 1 93 ? -12.192 13.988 10.225 1.00 84.81 93 ASP A N 1
ATOM 736 C CA . ASP A 1 93 ? -13.376 14.433 10.966 1.00 84.81 93 ASP A CA 1
ATOM 737 C C . ASP A 1 93 ? -13.885 13.337 11.924 1.00 84.81 93 ASP A C 1
ATOM 739 O O . ASP A 1 93 ? -14.749 13.575 12.768 1.00 84.81 93 ASP A O 1
ATOM 743 N N . LEU A 1 94 ? -13.319 12.127 11.833 1.00 81.94 94 LEU A N 1
ATOM 744 C CA . LEU A 1 94 ? -13.522 11.049 12.794 1.00 81.94 94 LEU A CA 1
ATOM 745 C C . LEU A 1 94 ? -12.699 11.307 14.060 1.00 81.94 94 LEU A C 1
ATOM 747 O O . LEU A 1 94 ? -11.527 10.938 14.156 1.00 81.94 94 LEU A O 1
ATOM 751 N N . LEU A 1 95 ? -13.353 11.905 15.055 1.00 67.69 95 LEU A N 1
ATOM 752 C CA . LEU A 1 95 ? -12.885 11.907 16.437 1.00 67.69 95 LEU A CA 1
ATOM 753 C C . LEU A 1 95 ? -13.050 10.490 16.996 1.00 67.69 95 LEU A C 1
ATOM 755 O O . LEU A 1 95 ? -14.131 10.102 17.436 1.00 67.69 95 LEU A O 1
ATOM 759 N N . LEU A 1 96 ? -11.990 9.690 16.930 1.00 59.22 96 LEU A N 1
ATOM 760 C CA . LEU A 1 96 ? -11.919 8.459 17.707 1.00 59.22 96 LEU A CA 1
ATOM 761 C C . LEU A 1 96 ? -11.543 8.866 19.133 1.00 59.22 96 LEU A C 1
ATOM 763 O O . LEU A 1 96 ? -10.509 9.495 19.338 1.00 59.22 96 LEU A O 1
ATOM 767 N N . THR A 1 97 ? -12.416 8.582 20.096 1.00 50.03 97 THR A N 1
ATOM 768 C CA . THR A 1 97 ? -12.075 8.652 21.519 1.00 50.03 97 THR A CA 1
ATOM 769 C C . THR A 1 97 ? -10.993 7.613 21.804 1.00 50.03 97 THR A C 1
ATOM 771 O O . THR A 1 97 ? -11.208 6.440 21.486 1.00 50.03 97 THR A O 1
ATOM 774 N N . ASP A 1 98 ? -9.858 8.064 22.343 1.00 41.06 98 ASP A N 1
ATOM 775 C CA . ASP A 1 98 ? -8.747 7.222 22.813 1.00 41.06 98 ASP A CA 1
ATOM 776 C C . ASP A 1 98 ? -9.181 6.205 23.884 1.00 41.06 98 ASP A C 1
ATOM 778 O O . ASP A 1 98 ? -10.032 6.559 24.739 1.00 41.06 98 ASP A O 1
#

pLDDT: mean 88.31, std 8.94, ran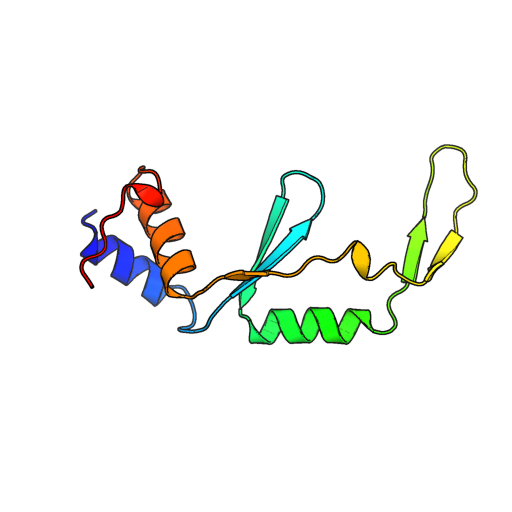ge [41.06, 96.06]